Protein AF-A0A1C5UFV9-F1 (afdb_monomer)

Sequence (155 aa):
MTGIWSGSLTLMCLSGLFCSTLGKVVPGIQPVMKYLGAAYVLYLAWQTWRRLPPSDAVQEKKPTWLMGYFLQLVNVKIIIYGLTMFSAYILPYETKAPILFGFAVYLMFLGALGNLIWAFAGNMLKRFYSGHYKLMNGVMALLLVWCSLRIAGLL

Mean predicted aligned error: 9.49 Å

Radius of gyration: 18.54 Å; Cα contacts (8 Å, |Δi|>4): 120; chains: 1; bounding box: 44×43×46 Å

Structure (mmCIF, N/CA/C/O backbone):
data_AF-A0A1C5UFV9-F1
#
_entry.id   AF-A0A1C5UFV9-F1
#
loop_
_atom_site.group_PDB
_atom_site.id
_atom_site.type_symbol
_atom_site.label_atom_id
_atom_site.label_alt_id
_atom_site.label_comp_id
_atom_site.label_asym_id
_atom_site.label_entity_id
_atom_site.label_seq_id
_atom_site.pdbx_PDB_ins_code
_atom_site.Cartn_x
_atom_site.Cartn_y
_atom_site.Cartn_z
_atom_site.occupancy
_atom_site.B_iso_or_equiv
_atom_site.auth_seq_id
_atom_site.auth_comp_id
_atom_site.auth_asym_id
_atom_site.auth_atom_id
_atom_site.pdbx_PDB_model_num
ATOM 1 N N . MET A 1 1 ? 6.138 16.169 2.894 1.00 63.88 1 MET A N 1
ATOM 2 C CA . MET A 1 1 ? 5.847 14.925 3.649 1.00 63.88 1 MET A CA 1
ATOM 3 C C . MET A 1 1 ? 4.649 15.055 4.585 1.00 63.88 1 MET A C 1
ATOM 5 O O . MET A 1 1 ? 3.895 14.101 4.690 1.00 63.88 1 MET A O 1
ATOM 9 N N . THR A 1 2 ? 4.410 16.215 5.198 1.00 73.69 2 THR A N 1
ATOM 10 C CA . THR A 1 2 ? 3.264 16.467 6.096 1.00 73.69 2 THR A CA 1
ATOM 11 C C . THR A 1 2 ? 1.893 16.080 5.517 1.00 73.69 2 THR A C 1
ATOM 13 O O . THR A 1 2 ? 1.090 15.502 6.236 1.00 73.69 2 THR A O 1
ATOM 16 N N . GLY A 1 3 ? 1.648 16.291 4.217 1.00 72.62 3 GLY A N 1
ATOM 17 C CA . GLY A 1 3 ? 0.394 15.875 3.559 1.00 72.62 3 GLY A CA 1
ATOM 18 C C . GLY A 1 3 ? 0.191 14.357 3.485 1.00 72.62 3 GLY A C 1
ATOM 19 O O . GLY A 1 3 ? -0.920 13.864 3.627 1.00 72.62 3 GLY A O 1
ATOM 20 N N . ILE A 1 4 ? 1.277 13.595 3.331 1.00 77.06 4 ILE A N 1
ATOM 21 C CA . ILE A 1 4 ? 1.233 12.124 3.328 1.00 77.06 4 ILE A CA 1
ATOM 22 C C . ILE A 1 4 ? 0.883 11.592 4.720 1.00 77.06 4 ILE A C 1
ATOM 24 O O . ILE A 1 4 ? 0.132 10.625 4.843 1.00 77.06 4 ILE A O 1
ATOM 28 N N . TRP A 1 5 ? 1.419 12.224 5.762 1.00 79.12 5 TRP A N 1
ATOM 29 C CA . TRP A 1 5 ? 1.163 11.841 7.146 1.00 79.12 5 TRP A CA 1
ATOM 30 C C . TRP A 1 5 ? -0.281 12.140 7.536 1.00 79.12 5 TRP A C 1
ATOM 32 O O . TRP A 1 5 ? -0.968 11.249 8.028 1.00 79.12 5 TRP A O 1
ATOM 42 N N . SER A 1 6 ? -0.781 13.340 7.223 1.00 80.62 6 SER A N 1
ATOM 43 C CA . SER A 1 6 ? -2.184 13.676 7.477 1.00 80.62 6 SER A CA 1
ATOM 44 C C . SER A 1 6 ? -3.141 12.774 6.693 1.00 80.62 6 SER A C 1
ATOM 46 O O . SER A 1 6 ? -4.104 12.286 7.272 1.00 80.62 6 SER A O 1
ATOM 48 N N . GLY A 1 7 ? -2.851 12.473 5.421 1.00 77.69 7 GLY A N 1
ATOM 49 C CA . GLY A 1 7 ? -3.681 11.581 4.600 1.00 77.69 7 GLY A CA 1
ATOM 50 C C . GLY A 1 7 ? -3.715 10.146 5.126 1.00 77.69 7 GLY A C 1
ATOM 51 O O . GLY A 1 7 ? -4.785 9.553 5.255 1.00 77.69 7 GLY A O 1
ATOM 52 N N . SER A 1 8 ? -2.552 9.607 5.502 1.00 76.56 8 SER A N 1
ATOM 53 C CA . SER A 1 8 ? -2.447 8.273 6.109 1.00 76.56 8 SER A CA 1
ATOM 54 C C . SER A 1 8 ? -3.192 8.195 7.443 1.00 76.56 8 SER A C 1
ATOM 56 O O . SER A 1 8 ? -3.897 7.220 7.685 1.00 76.56 8 SER A O 1
ATOM 58 N N . LEU A 1 9 ? -3.091 9.226 8.288 1.00 82.38 9 LEU A N 1
ATOM 59 C CA . LEU A 1 9 ? -3.808 9.277 9.562 1.00 82.38 9 LEU A CA 1
ATOM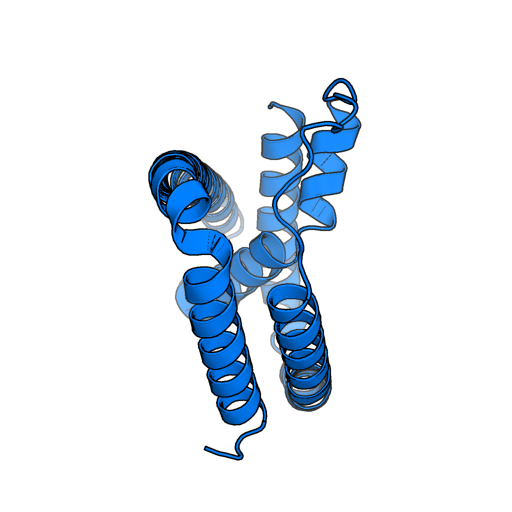 60 C C . LEU A 1 9 ? -5.325 9.317 9.355 1.00 82.38 9 LEU A C 1
ATOM 62 O O . LEU A 1 9 ? -6.047 8.539 9.976 1.00 82.38 9 LEU A O 1
ATOM 66 N N . THR A 1 10 ? -5.811 10.178 8.451 1.00 83.62 10 THR A N 1
ATOM 67 C CA . THR A 1 10 ? -7.239 10.253 8.114 1.00 83.62 10 THR A CA 1
ATOM 68 C C . THR A 1 10 ? -7.760 8.894 7.647 1.00 83.62 10 THR A C 1
ATOM 70 O O . THR A 1 10 ? -8.818 8.465 8.099 1.00 83.62 10 THR A O 1
ATOM 73 N N . LEU A 1 11 ? -7.001 8.179 6.812 1.00 82.12 11 LEU A N 1
ATOM 74 C CA . LEU A 1 11 ? -7.365 6.835 6.358 1.00 82.12 11 LEU A CA 1
ATOM 75 C C . LEU A 1 11 ? -7.410 5.805 7.471 1.00 82.12 11 LEU A C 1
ATOM 77 O O . LEU A 1 11 ? -8.319 4.983 7.471 1.00 82.12 11 LEU A O 1
ATOM 81 N N . MET A 1 12 ? -6.455 5.816 8.402 1.00 83.19 12 MET A N 1
ATOM 82 C CA . MET A 1 12 ? -6.460 4.866 9.516 1.00 83.19 12 MET A CA 1
ATOM 83 C C . MET A 1 12 ? -7.671 5.101 10.426 1.00 83.19 12 MET A C 1
ATOM 85 O O . MET A 1 12 ? -8.359 4.148 10.783 1.00 83.19 12 MET A O 1
ATOM 89 N N . CYS A 1 13 ? -8.002 6.362 10.712 1.00 80.06 13 CYS A N 1
ATOM 90 C CA . CYS A 1 13 ? -9.212 6.708 11.457 1.00 80.06 13 CYS A CA 1
ATOM 91 C C . CYS A 1 13 ? -10.488 6.295 10.706 1.00 80.06 13 CYS A C 1
ATOM 93 O O . CYS A 1 13 ? -11.369 5.668 11.293 1.00 80.06 13 CYS A O 1
ATOM 95 N N . LEU A 1 14 ? -10.575 6.594 9.403 1.00 82.06 14 LEU A N 1
ATOM 96 C CA . LEU A 1 14 ? -11.702 6.184 8.560 1.00 82.06 14 LEU A CA 1
ATOM 97 C C . LEU A 1 14 ? -11.830 4.663 8.496 1.00 82.06 14 LEU A C 1
ATOM 99 O O . LEU A 1 14 ? -12.937 4.159 8.603 1.00 82.06 14 LEU A O 1
ATOM 103 N N . SER A 1 15 ? -10.724 3.929 8.380 1.00 79.12 15 SER A N 1
ATOM 104 C CA . SER A 1 15 ? -10.722 2.463 8.333 1.00 79.12 15 SER A CA 1
ATOM 105 C C . SER A 1 15 ? -11.227 1.863 9.643 1.00 79.12 15 SER A C 1
ATOM 107 O O . SER A 1 15 ? -12.047 0.954 9.610 1.00 79.12 15 SER A O 1
ATOM 109 N N . GLY A 1 16 ? -10.811 2.401 10.794 1.00 75.06 16 GLY A N 1
ATOM 110 C CA . GLY A 1 16 ? -11.316 1.965 12.098 1.00 75.06 16 GLY A CA 1
ATOM 111 C C . GLY A 1 16 ? -12.819 2.220 12.270 1.00 75.06 16 GLY A C 1
ATOM 112 O O . GLY A 1 16 ? -13.557 1.319 12.668 1.00 75.06 16 GLY A O 1
ATOM 113 N N . LEU A 1 17 ? -13.295 3.419 11.907 1.00 77.88 17 LEU A N 1
ATOM 114 C CA . LEU A 1 17 ? -14.722 3.773 11.953 1.00 77.88 17 LEU A CA 1
ATOM 115 C C . LEU A 1 17 ? -15.557 2.936 10.974 1.00 77.88 17 LEU A C 1
ATOM 117 O O . LEU A 1 17 ? -16.627 2.433 11.323 1.00 77.88 17 LEU A O 1
ATOM 121 N N . PHE A 1 18 ? -15.056 2.769 9.752 1.00 76.81 18 PHE A N 1
ATOM 122 C CA . PHE A 1 18 ? -15.706 2.004 8.698 1.00 76.81 18 PHE A CA 1
ATOM 123 C C . PHE A 1 18 ? -15.773 0.522 9.067 1.00 76.81 18 PHE A C 1
ATOM 125 O O . PHE A 1 18 ? -16.846 -0.057 9.018 1.00 76.81 18 PHE A O 1
ATOM 132 N N . CYS A 1 19 ? -14.687 -0.098 9.534 1.00 73.25 19 CYS A N 1
ATOM 133 C CA . CYS A 1 19 ? -14.716 -1.501 9.959 1.00 73.25 19 CYS A CA 1
ATOM 134 C C . CYS A 1 19 ? -15.609 -1.734 11.189 1.00 73.25 19 CYS A C 1
ATOM 136 O O . CYS A 1 19 ? -16.275 -2.766 11.255 1.00 73.25 19 CYS A O 1
ATOM 138 N N . SER A 1 20 ? -15.677 -0.779 12.124 1.00 68.38 20 SER A N 1
ATOM 139 C CA . SER A 1 20 ? -16.570 -0.850 13.292 1.00 68.38 20 SER A CA 1
ATOM 140 C C . SER A 1 20 ? -18.059 -0.815 12.903 1.00 68.38 20 SER A C 1
ATOM 142 O O . SER A 1 20 ? -18.887 -1.477 13.526 1.00 68.38 20 SER A O 1
ATOM 144 N N . THR A 1 21 ? -18.410 -0.098 11.828 1.00 66.94 21 THR A N 1
ATOM 145 C CA . THR A 1 21 ? -19.802 0.073 11.366 1.00 66.94 21 THR A CA 1
ATOM 146 C C . THR A 1 21 ? -20.219 -0.907 10.257 1.00 66.94 21 THR A C 1
ATOM 148 O O . THR A 1 21 ? -21.376 -1.327 10.220 1.00 66.94 21 THR A O 1
ATOM 151 N N . LEU A 1 22 ? -19.296 -1.330 9.383 1.00 58.34 22 LEU A N 1
ATOM 152 C CA . LEU A 1 22 ? -19.557 -2.172 8.202 1.00 58.34 22 LEU A CA 1
ATOM 153 C C . LEU A 1 22 ? -19.203 -3.656 8.343 1.00 58.34 22 LEU A C 1
ATOM 155 O O . LEU A 1 22 ? -19.366 -4.395 7.368 1.00 58.34 22 LEU A O 1
ATOM 159 N N . GLY A 1 23 ? -18.816 -4.143 9.526 1.00 55.84 23 GLY A N 1
ATOM 160 C CA . GLY A 1 23 ? -18.575 -5.579 9.761 1.00 55.84 23 GLY A CA 1
ATOM 161 C C . GLY A 1 23 ? -19.724 -6.509 9.319 1.00 55.84 23 GLY A C 1
ATOM 162 O O . GLY A 1 23 ? -19.507 -7.699 9.119 1.00 55.84 23 GLY A O 1
ATOM 163 N N . LYS A 1 24 ? -20.933 -5.968 9.092 1.00 54.25 24 LYS A N 1
ATOM 164 C CA . LYS A 1 24 ? -22.118 -6.692 8.600 1.00 54.25 24 LYS A CA 1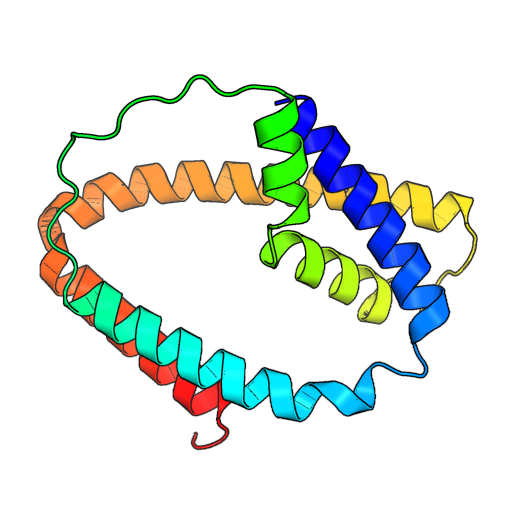
ATOM 165 C C . LYS A 1 24 ? -22.324 -6.682 7.070 1.00 54.25 24 LYS A C 1
ATOM 167 O O . LYS A 1 24 ? -23.130 -7.469 6.591 1.00 54.25 24 LYS A O 1
ATOM 172 N N . VAL A 1 25 ? -21.634 -5.833 6.296 1.00 54.44 25 VAL A N 1
ATOM 173 C CA . VAL A 1 25 ? -21.887 -5.620 4.842 1.00 54.44 25 VAL A CA 1
ATOM 174 C C . VAL A 1 25 ? -20.722 -6.093 3.948 1.00 54.44 25 VAL A C 1
ATOM 176 O O . VAL A 1 25 ? -20.894 -6.337 2.755 1.00 54.44 25 VAL A O 1
ATOM 179 N N . VAL A 1 26 ? -19.541 -6.311 4.531 1.00 53.78 26 VAL A N 1
ATOM 180 C CA . VAL A 1 26 ? -18.309 -6.745 3.842 1.00 53.78 26 VAL A CA 1
ATOM 181 C C . VAL A 1 26 ? -18.417 -8.066 3.045 1.00 53.78 26 VAL A C 1
ATOM 183 O O . VAL A 1 26 ? -17.841 -8.119 1.954 1.00 53.78 26 VAL A O 1
ATOM 186 N N . PRO A 1 27 ? -19.133 -9.126 3.484 1.00 54.88 27 PRO A N 1
ATOM 187 C CA . PRO A 1 27 ? -19.034 -10.422 2.803 1.00 54.88 27 PRO A CA 1
ATOM 188 C C . PRO A 1 27 ? -19.695 -10.473 1.411 1.00 54.88 27 PRO A C 1
ATOM 190 O O . PRO A 1 27 ? -19.429 -11.403 0.656 1.00 54.88 27 PRO A O 1
ATOM 193 N N . GLY A 1 28 ? -20.515 -9.485 1.025 1.00 57.53 28 GLY A N 1
ATOM 194 C CA . GLY A 1 28 ? -21.237 -9.506 -0.257 1.00 57.53 28 GLY A CA 1
ATOM 195 C C . GLY A 1 28 ? -20.416 -9.087 -1.487 1.00 57.53 28 GLY A C 1
ATOM 196 O O . GLY A 1 28 ? -20.673 -9.559 -2.591 1.00 57.53 28 GLY A O 1
ATOM 197 N N . ILE A 1 29 ? -19.413 -8.216 -1.322 1.00 61.28 29 ILE A N 1
ATOM 198 C CA . ILE A 1 29 ? -18.680 -7.585 -2.447 1.00 61.28 29 ILE A CA 1
ATOM 199 C C . ILE A 1 29 ? -17.385 -8.345 -2.796 1.00 61.28 29 ILE A C 1
ATOM 201 O O . ILE A 1 29 ? -16.851 -8.239 -3.905 1.00 61.28 29 ILE A O 1
ATOM 205 N N . GLN A 1 30 ? -16.903 -9.170 -1.865 1.00 63.34 30 GLN A N 1
ATOM 206 C CA . GLN A 1 30 ? -15.655 -9.923 -1.969 1.00 63.34 30 GLN A CA 1
ATOM 207 C C . GLN A 1 30 ? -15.497 -10.751 -3.265 1.00 63.34 30 GLN A C 1
ATOM 209 O O . GLN A 1 30 ? -14.418 -10.680 -3.865 1.00 63.34 30 GLN A O 1
ATOM 214 N N . PRO A 1 31 ? -16.507 -11.500 -3.762 1.00 66.75 31 PRO A N 1
ATOM 215 C CA . PRO A 1 31 ? -16.320 -12.316 -4.963 1.00 66.75 31 PRO A CA 1
ATOM 216 C C . PRO A 1 31 ? -16.190 -11.477 -6.242 1.00 66.75 31 PRO A C 1
ATOM 218 O O . PRO A 1 31 ? -15.396 -11.823 -7.112 1.00 66.75 31 PRO A O 1
ATOM 221 N N . VAL A 1 32 ? -16.893 -10.346 -6.353 1.00 73.94 32 VAL A N 1
ATOM 222 C CA . VAL A 1 32 ? -16.812 -9.472 -7.540 1.00 73.94 32 VAL A CA 1
ATOM 223 C C . VAL A 1 32 ? -15.448 -8.783 -7.610 1.00 73.94 32 VAL A C 1
ATOM 225 O O . VAL A 1 32 ? -14.804 -8.761 -8.661 1.00 73.94 32 VAL A O 1
ATOM 228 N N . MET A 1 33 ? -14.953 -8.288 -6.470 1.00 70.88 33 MET A N 1
ATOM 229 C CA . MET A 1 33 ? -13.620 -7.684 -6.384 1.00 70.88 33 MET A CA 1
ATOM 230 C C . MET A 1 33 ? -12.495 -8.681 -6.677 1.00 70.88 33 MET A C 1
ATOM 232 O O . MET A 1 33 ? -11.477 -8.286 -7.243 1.00 70.88 33 MET A O 1
ATOM 236 N N . LYS A 1 34 ? -12.678 -9.965 -6.339 1.00 73.38 34 LYS A N 1
ATOM 237 C CA . LYS A 1 34 ? -11.705 -11.033 -6.613 1.00 73.38 34 LYS A CA 1
ATOM 238 C C . LYS A 1 34 ? -11.428 -11.168 -8.115 1.00 73.38 34 LYS A C 1
ATOM 240 O O . LYS A 1 34 ? -10.272 -11.093 -8.528 1.00 73.38 34 LYS A O 1
ATOM 245 N N . TYR A 1 35 ? -12.472 -11.296 -8.936 1.00 79.31 35 TYR A N 1
ATOM 246 C CA . TYR A 1 35 ? -12.315 -11.452 -10.388 1.00 79.31 35 TYR A CA 1
ATOM 247 C C . TYR A 1 35 ? -11.833 -10.169 -11.077 1.00 79.31 35 TYR A C 1
ATOM 249 O O . TYR A 1 35 ? -10.945 -10.231 -11.928 1.00 79.31 35 TYR A O 1
ATOM 257 N N . LEU A 1 36 ? -12.345 -9.000 -10.673 1.00 80.69 36 LEU A N 1
ATOM 258 C CA . LEU A 1 36 ? -11.860 -7.714 -11.192 1.00 80.69 36 LEU A CA 1
ATOM 259 C C . LEU A 1 36 ? -10.381 -7.482 -10.853 1.00 80.69 36 LEU A C 1
ATOM 261 O O . LEU A 1 36 ? -9.605 -7.051 -11.707 1.00 80.69 36 LEU A O 1
ATOM 265 N N . GLY A 1 37 ? -9.971 -7.822 -9.629 1.00 78.31 37 GLY A N 1
ATOM 266 C CA . GLY A 1 37 ? -8.578 -7.767 -9.199 1.00 78.31 37 GLY A CA 1
ATOM 267 C C . GLY A 1 37 ? -7.683 -8.699 -10.016 1.00 78.31 37 GLY A C 1
ATOM 268 O O . GLY A 1 37 ? -6.633 -8.269 -10.489 1.00 78.31 37 GLY A O 1
ATOM 269 N N . ALA A 1 38 ? -8.114 -9.942 -10.253 1.00 83.44 38 ALA A N 1
ATOM 270 C CA . ALA A 1 38 ? -7.379 -10.895 -11.088 1.00 83.44 38 ALA A CA 1
ATOM 271 C C . ALA A 1 38 ? -7.180 -10.375 -12.525 1.00 83.44 38 ALA A C 1
ATOM 273 O O . ALA A 1 38 ? -6.058 -10.408 -13.044 1.00 83.44 38 ALA A O 1
ATOM 274 N N . ALA A 1 39 ? -8.233 -9.830 -13.144 1.00 84.44 39 ALA A N 1
ATOM 275 C CA . ALA A 1 39 ? -8.163 -9.244 -14.484 1.00 84.44 39 ALA A CA 1
ATOM 276 C C . ALA A 1 39 ? -7.193 -8.051 -14.544 1.00 84.44 39 ALA A C 1
ATOM 278 O O . ALA A 1 39 ? -6.370 -7.958 -15.456 1.00 84.44 39 ALA A O 1
ATOM 279 N N . TYR A 1 40 ? -7.225 -7.171 -13.539 1.00 82.75 40 TYR A N 1
ATOM 280 C CA . TYR A 1 40 ? -6.298 -6.044 -13.447 1.00 82.75 40 TYR A CA 1
ATOM 281 C C . TYR A 1 40 ? -4.838 -6.494 -13.268 1.00 82.75 40 TYR A C 1
ATOM 283 O O . TYR A 1 40 ? -3.939 -5.954 -13.912 1.00 82.75 40 TYR A O 1
ATOM 291 N N . VAL A 1 41 ? -4.583 -7.517 -12.446 1.00 83.31 41 VAL A N 1
ATOM 292 C CA . VAL A 1 41 ? -3.233 -8.079 -12.260 1.00 83.31 41 VAL A CA 1
ATOM 293 C C . VAL A 1 41 ? -2.708 -8.713 -13.555 1.00 83.31 41 VAL A C 1
ATOM 295 O O . VAL A 1 41 ? -1.534 -8.532 -13.879 1.00 83.31 41 VAL A O 1
ATOM 298 N N . LEU A 1 42 ? -3.560 -9.382 -14.342 1.00 85.94 42 LEU A N 1
ATOM 299 C CA . LEU A 1 42 ? -3.191 -9.886 -15.675 1.00 85.94 42 LEU A CA 1
ATOM 300 C C . LEU A 1 42 ? -2.846 -8.753 -16.642 1.00 85.94 42 LEU A C 1
ATOM 302 O O . LEU A 1 42 ? -1.835 -8.821 -17.343 1.00 85.94 42 LEU A O 1
ATOM 306 N N . TYR A 1 43 ? -3.646 -7.687 -16.646 1.00 85.69 43 TYR A N 1
ATOM 307 C CA . TYR A 1 43 ? -3.349 -6.492 -17.430 1.00 85.69 43 TYR A CA 1
ATOM 308 C C . TYR A 1 43 ? -1.987 -5.885 -17.044 1.00 85.69 43 TYR A C 1
ATOM 310 O O . TYR A 1 43 ? -1.175 -5.570 -17.918 1.00 85.69 43 TYR A O 1
ATOM 318 N N . LEU A 1 44 ? -1.685 -5.793 -15.744 1.00 80.25 44 LEU A N 1
ATOM 319 C CA . LEU A 1 44 ? -0.381 -5.333 -15.259 1.00 80.25 44 LEU A CA 1
ATOM 320 C C . LEU A 1 44 ? 0.764 -6.262 -15.676 1.00 80.25 44 LEU A C 1
ATOM 322 O O . LEU A 1 44 ? 1.845 -5.768 -16.003 1.00 80.25 44 LEU A O 1
ATOM 326 N N . ALA A 1 45 ? 0.551 -7.579 -15.697 1.00 83.81 45 ALA A N 1
ATOM 327 C CA . ALA A 1 45 ? 1.545 -8.538 -16.174 1.00 83.81 45 ALA A CA 1
ATOM 328 C C . ALA A 1 45 ? 1.904 -8.276 -17.645 1.00 83.81 45 ALA A C 1
ATOM 330 O O . ALA A 1 45 ? 3.082 -8.144 -17.984 1.00 83.81 45 ALA A O 1
ATOM 331 N N . TRP A 1 46 ? 0.889 -8.099 -18.496 1.00 83.56 46 TRP A N 1
ATOM 332 C CA . TRP A 1 46 ? 1.069 -7.761 -19.909 1.00 83.56 46 TRP A CA 1
ATOM 333 C C . TRP A 1 46 ? 1.800 -6.429 -20.101 1.00 83.56 46 TRP A C 1
ATOM 335 O O . TRP A 1 46 ? 2.738 -6.324 -20.897 1.00 83.56 46 TRP A O 1
ATOM 345 N N . GLN A 1 47 ? 1.414 -5.404 -19.338 1.00 82.31 47 GLN A N 1
ATOM 346 C CA . GLN A 1 47 ? 2.070 -4.102 -19.395 1.00 82.31 47 GLN A CA 1
ATOM 347 C C . GLN A 1 47 ? 3.531 -4.178 -18.927 1.00 82.31 47 GLN A C 1
ATOM 349 O O . GLN A 1 47 ? 4.391 -3.530 -19.517 1.00 82.31 47 GLN A O 1
ATOM 354 N N . THR A 1 48 ? 3.825 -4.979 -17.898 1.00 82.94 48 THR A N 1
ATOM 355 C CA . THR A 1 48 ? 5.180 -5.168 -17.352 1.00 82.94 48 THR A CA 1
ATOM 356 C C . THR A 1 48 ? 6.084 -5.877 -18.353 1.00 82.94 48 THR A C 1
ATOM 358 O O . THR A 1 48 ? 7.218 -5.451 -18.554 1.00 82.94 48 THR A O 1
ATOM 361 N N . TRP A 1 49 ? 5.567 -6.888 -19.054 1.00 82.00 49 TRP A N 1
ATOM 362 C CA . TRP A 1 49 ? 6.289 -7.570 -20.129 1.00 82.00 49 TRP A CA 1
ATOM 363 C C . TRP A 1 49 ? 6.671 -6.622 -21.276 1.00 82.00 49 TRP A C 1
ATOM 365 O O . TRP A 1 49 ? 7.787 -6.671 -21.788 1.00 82.00 49 TRP A O 1
ATOM 375 N N . ARG A 1 50 ? 5.756 -5.724 -21.667 1.00 79.56 50 ARG A N 1
ATOM 376 C CA . ARG A 1 50 ? 5.958 -4.771 -22.774 1.00 79.56 50 ARG A CA 1
ATOM 377 C C . ARG A 1 50 ? 6.682 -3.482 -22.378 1.00 79.56 50 ARG A C 1
ATOM 379 O O . ARG A 1 50 ? 6.912 -2.644 -23.250 1.00 79.56 50 ARG A O 1
ATOM 386 N N . ARG A 1 51 ? 7.022 -3.278 -21.099 1.00 76.94 51 ARG A N 1
ATOM 387 C CA . ARG A 1 51 ? 7.712 -2.056 -20.659 1.00 76.94 51 ARG A CA 1
ATOM 388 C C . ARG A 1 51 ? 9.123 -1.996 -21.234 1.00 76.94 51 ARG A C 1
ATOM 390 O O . ARG A 1 51 ? 9.944 -2.883 -21.006 1.00 76.94 51 ARG A O 1
ATOM 397 N N . LEU A 1 52 ? 9.399 -0.899 -21.931 1.00 65.75 52 LEU A N 1
ATOM 398 C CA . LEU A 1 52 ? 10.747 -0.490 -22.306 1.00 65.75 52 LEU A CA 1
ATOM 399 C C . LEU A 1 52 ? 11.476 0.101 -21.085 1.00 65.75 52 LEU A C 1
ATOM 401 O O . LEU A 1 52 ? 10.812 0.501 -20.120 1.00 65.75 52 LEU A O 1
ATOM 405 N N . PRO A 1 53 ? 12.824 0.123 -21.092 1.00 63.56 53 PRO A N 1
ATOM 406 C CA . PRO A 1 53 ? 13.598 0.678 -19.991 1.00 63.56 53 PRO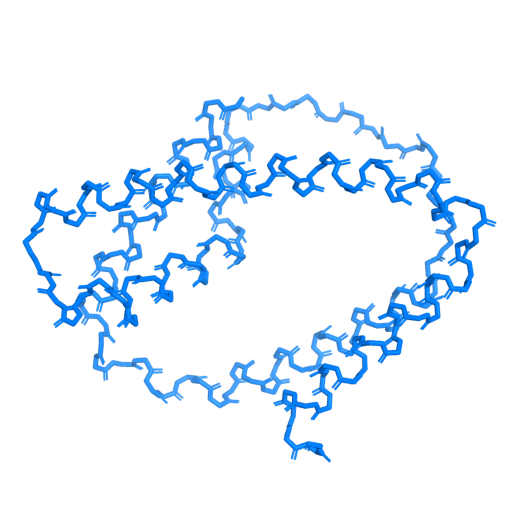 A CA 1
ATOM 407 C C . PRO A 1 53 ? 13.160 2.118 -19.693 1.00 63.56 53 PRO A C 1
ATOM 409 O O . PRO A 1 53 ? 12.751 2.839 -20.609 1.00 63.56 53 PRO A O 1
ATOM 412 N N . PRO A 1 54 ? 13.203 2.531 -18.416 1.00 60.09 54 PRO A N 1
ATOM 413 C CA . PRO A 1 54 ? 12.784 3.867 -18.026 1.00 60.09 54 PRO A CA 1
ATOM 414 C C . PRO A 1 54 ? 13.598 4.907 -18.806 1.00 60.09 54 PRO A C 1
ATOM 416 O O . PRO A 1 54 ? 14.822 4.923 -18.727 1.00 60.09 54 PRO A O 1
ATOM 419 N N . SER A 1 55 ? 12.909 5.744 -19.582 1.00 52.41 55 SER A N 1
ATOM 420 C CA . SER A 1 55 ? 13.483 6.964 -20.147 1.00 52.41 55 SER A CA 1
ATOM 421 C C . SER A 1 55 ? 13.519 8.015 -19.038 1.00 52.41 55 SER A C 1
ATOM 423 O O . SER A 1 55 ? 12.518 8.199 -18.344 1.00 52.41 55 SER A O 1
ATOM 425 N N . ASP A 1 56 ? 14.652 8.697 -18.864 1.00 51.66 56 ASP A N 1
ATOM 426 C CA . ASP A 1 56 ? 14.894 9.687 -17.798 1.00 51.66 56 ASP A CA 1
ATOM 427 C C . ASP A 1 56 ? 14.039 10.970 -17.908 1.00 51.66 56 ASP A C 1
ATOM 429 O O . ASP A 1 56 ? 14.224 11.928 -17.161 1.00 51.66 56 ASP A O 1
ATOM 433 N N . ALA A 1 57 ? 13.053 11.005 -18.805 1.00 46.88 57 ALA A N 1
ATOM 434 C CA . ALA A 1 57 ? 12.122 12.113 -18.956 1.00 46.88 57 ALA A CA 1
ATOM 435 C C . ALA A 1 57 ? 10.945 12.002 -17.970 1.00 46.88 57 ALA A C 1
ATOM 437 O O . ALA A 1 57 ? 9.798 11.783 -18.362 1.00 46.88 57 ALA A O 1
ATOM 438 N N . VAL A 1 58 ? 11.208 12.175 -16.673 1.00 55.94 58 VAL A N 1
ATOM 439 C CA . VAL A 1 58 ? 10.146 12.457 -15.696 1.00 55.94 58 VAL A CA 1
ATOM 440 C C . VAL A 1 58 ? 10.211 13.938 -15.352 1.00 55.94 58 VAL A C 1
ATOM 442 O O . VAL A 1 58 ? 11.146 14.393 -14.704 1.00 55.94 58 VAL A O 1
ATOM 445 N N . GLN A 1 59 ? 9.207 14.705 -15.788 1.00 48.47 59 GLN A N 1
ATOM 446 C CA . GLN A 1 59 ? 9.010 16.064 -15.287 1.00 48.47 59 GLN A CA 1
ATOM 447 C C . GLN A 1 59 ? 8.793 15.999 -13.774 1.00 48.47 59 GLN A C 1
ATOM 449 O O . GLN A 1 59 ? 7.780 15.471 -13.305 1.00 48.47 59 GLN A O 1
ATOM 454 N N . GLU A 1 60 ? 9.735 16.547 -13.010 1.00 53.53 60 GLU A N 1
ATOM 455 C CA . GLU A 1 60 ? 9.599 16.700 -11.567 1.00 53.53 60 GLU A CA 1
ATOM 456 C C . GLU A 1 60 ? 8.488 17.709 -11.251 1.00 53.53 60 GLU A C 1
ATOM 458 O O . GLU A 1 60 ? 8.696 18.919 -11.136 1.00 53.53 60 GLU A O 1
ATOM 463 N N . LYS A 1 61 ? 7.255 17.213 -11.110 1.00 59.62 61 LYS A N 1
ATOM 464 C CA . LYS A 1 61 ? 6.178 17.992 -10.498 1.00 59.62 61 LYS A CA 1
ATOM 465 C C . LYS A 1 61 ? 6.537 18.231 -9.035 1.00 59.62 61 LYS A C 1
ATOM 467 O O . LYS A 1 61 ? 6.684 17.283 -8.265 1.00 59.62 61 LYS A O 1
ATOM 472 N N . LYS A 1 62 ? 6.637 19.506 -8.647 1.00 63.38 62 LYS A N 1
ATOM 473 C CA . LYS A 1 62 ? 6.937 19.905 -7.267 1.00 63.38 62 LYS A CA 1
ATOM 474 C C . LYS A 1 62 ? 5.924 19.266 -6.299 1.00 63.38 62 LYS A C 1
ATOM 476 O O . LYS A 1 62 ? 4.718 19.445 -6.486 1.00 63.38 62 LYS A O 1
ATOM 481 N N . PRO A 1 63 ? 6.372 18.538 -5.263 1.00 67.12 63 PRO A N 1
ATOM 482 C CA . PRO A 1 63 ? 5.472 17.874 -4.329 1.00 67.12 63 PRO A CA 1
ATOM 483 C C . PRO A 1 63 ? 4.782 18.895 -3.412 1.00 67.12 63 PRO A C 1
ATOM 485 O O . PRO A 1 63 ? 5.394 19.453 -2.504 1.00 67.12 63 PRO A O 1
ATOM 488 N N . THR A 1 64 ? 3.486 19.131 -3.626 1.00 82.06 64 THR A N 1
ATOM 489 C CA . THR A 1 64 ? 2.647 19.986 -2.765 1.00 82.06 64 THR A CA 1
ATOM 490 C C . THR A 1 64 ? 2.008 19.181 -1.627 1.00 82.06 64 THR A C 1
ATOM 492 O O . THR A 1 64 ? 1.787 17.975 -1.746 1.00 82.06 64 THR A O 1
ATOM 495 N N . TRP A 1 65 ? 1.652 19.847 -0.521 1.00 79.81 65 TRP A N 1
ATOM 496 C CA . TRP A 1 65 ? 0.935 19.233 0.606 1.00 79.81 65 TRP A CA 1
ATOM 497 C C . TRP A 1 65 ? -0.370 18.537 0.178 1.00 79.81 65 TRP A C 1
ATOM 499 O O . TRP A 1 65 ? -0.545 17.356 0.473 1.00 79.81 65 TRP A O 1
ATOM 509 N N . LEU A 1 66 ? -1.224 19.229 -0.590 1.00 79.56 66 LEU A N 1
ATOM 510 C CA . LEU A 1 66 ? -2.482 18.681 -1.121 1.00 79.56 66 LEU A CA 1
ATOM 511 C C . LEU A 1 66 ? -2.252 17.419 -1.954 1.00 79.56 66 LEU A C 1
ATOM 513 O O . LEU A 1 66 ? -2.971 16.435 -1.806 1.00 79.56 66 LEU A O 1
ATOM 517 N N . MET A 1 67 ? -1.209 17.428 -2.785 1.00 79.88 67 MET A N 1
ATOM 518 C CA . MET A 1 67 ? -0.860 16.284 -3.620 1.00 79.88 67 MET A CA 1
ATOM 519 C C . MET A 1 67 ? -0.522 15.065 -2.758 1.00 79.88 67 MET A C 1
ATOM 521 O O . MET A 1 67 ? -1.027 13.980 -3.013 1.00 79.88 67 MET A O 1
ATOM 525 N N . GLY A 1 68 ? 0.270 15.248 -1.696 1.00 77.94 68 GLY A N 1
ATOM 526 C CA . GLY A 1 68 ? 0.601 14.176 -0.754 1.00 77.94 68 GLY A CA 1
ATOM 527 C C . GLY A 1 68 ? -0.607 13.636 0.019 1.00 77.94 68 GLY A C 1
ATOM 528 O O . GLY A 1 68 ? -0.671 12.436 0.270 1.00 77.94 68 GLY A O 1
ATOM 529 N N . TYR A 1 69 ? -1.559 14.504 0.364 1.00 80.31 69 TYR A N 1
ATOM 530 C CA . TYR A 1 69 ? -2.790 14.125 1.060 1.00 80.31 69 TYR A CA 1
ATOM 531 C C . TYR A 1 69 ? -3.709 13.275 0.178 1.00 80.31 69 TYR A C 1
ATOM 533 O O . TYR A 1 69 ? -4.042 12.143 0.533 1.00 80.31 69 TYR A O 1
ATOM 541 N N . PHE A 1 70 ? -4.047 13.776 -1.012 1.00 81.38 70 PHE A N 1
ATOM 542 C CA . PHE A 1 70 ? -4.892 13.052 -1.962 1.00 81.38 70 PHE A CA 1
ATOM 543 C C . PHE A 1 70 ? -4.233 11.777 -2.485 1.00 81.38 70 PHE A C 1
ATOM 545 O O . PHE A 1 70 ? -4.917 10.771 -2.657 1.00 81.38 70 PHE A O 1
ATOM 552 N N . LEU A 1 71 ? -2.908 11.782 -2.677 1.00 80.38 71 LEU A N 1
ATOM 553 C CA . LEU A 1 71 ? -2.170 10.580 -3.066 1.00 80.38 71 LEU A CA 1
ATOM 554 C C . LEU A 1 71 ? -2.415 9.433 -2.096 1.00 80.38 71 LEU A C 1
ATOM 556 O O . LEU A 1 71 ? -2.598 8.310 -2.552 1.00 80.38 71 LEU A O 1
ATOM 560 N N . GLN A 1 72 ? -2.451 9.703 -0.787 1.00 79.19 72 GLN A N 1
ATOM 561 C CA . GLN A 1 72 ? -2.733 8.641 0.170 1.00 79.19 72 GLN A CA 1
ATOM 562 C C . GLN A 1 72 ? -4.196 8.233 0.179 1.00 79.19 72 GLN A C 1
ATOM 564 O O . GLN A 1 72 ? -4.453 7.035 0.210 1.00 79.19 72 GLN A O 1
A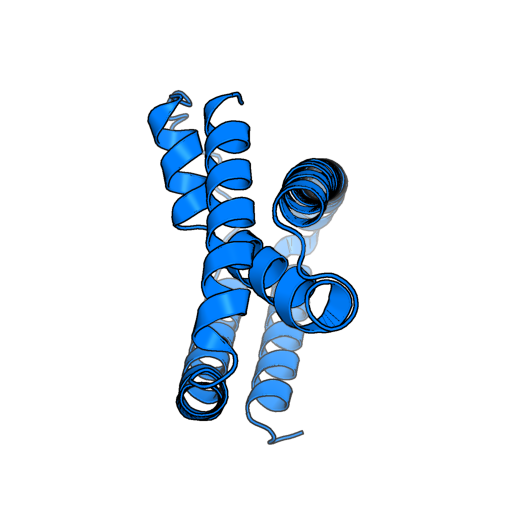TOM 569 N N . LEU A 1 73 ? -5.142 9.170 0.048 1.00 77.81 73 LEU A N 1
ATOM 570 C CA . LEU A 1 73 ? -6.574 8.843 -0.029 1.00 77.81 73 LEU A CA 1
ATOM 571 C C . LEU A 1 73 ? -6.928 7.915 -1.195 1.00 77.81 73 LEU A C 1
ATOM 573 O O . LEU A 1 73 ? -7.821 7.087 -1.060 1.00 77.81 73 LEU A O 1
ATOM 577 N N . VAL A 1 74 ? -6.223 8.023 -2.320 1.00 75.38 74 VAL A N 1
ATOM 578 C CA . VAL A 1 74 ? -6.419 7.149 -3.489 1.00 75.38 74 VAL A CA 1
ATOM 579 C C . VAL A 1 74 ? -5.544 5.885 -3.407 1.00 75.38 74 VAL A C 1
ATOM 581 O O . VAL A 1 74 ? -5.690 4.955 -4.202 1.00 75.38 74 VAL A O 1
ATOM 584 N N . ASN A 1 75 ? -4.630 5.800 -2.435 1.00 80.50 75 ASN A N 1
ATOM 585 C CA . ASN A 1 75 ? -3.701 4.687 -2.301 1.00 80.50 75 ASN A CA 1
ATOM 586 C C . ASN A 1 75 ? -4.389 3.450 -1.715 1.00 80.50 75 ASN A C 1
ATOM 588 O O . ASN A 1 75 ? -4.391 3.215 -0.504 1.00 80.50 75 ASN A O 1
ATOM 592 N N . VAL A 1 76 ? -4.896 2.605 -2.612 1.00 73.12 76 VAL A N 1
ATOM 593 C C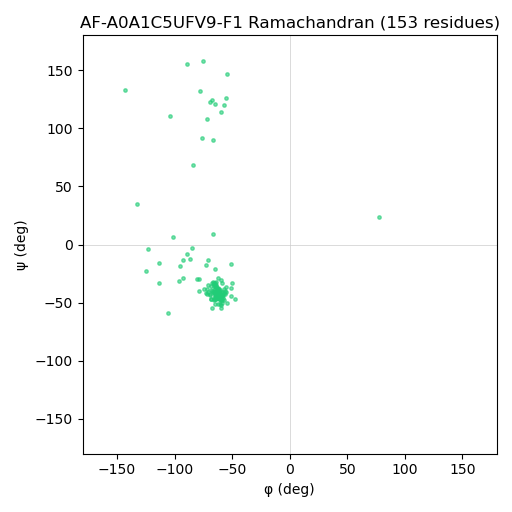A . VAL A 1 76 ? -5.557 1.334 -2.288 1.00 73.12 76 VAL A CA 1
ATOM 594 C C . VAL A 1 76 ? -4.724 0.463 -1.339 1.00 73.12 76 VAL A C 1
ATOM 596 O O . VAL A 1 76 ? -5.291 -0.202 -0.477 1.00 73.12 76 VAL A O 1
ATOM 599 N N . LYS A 1 77 ? -3.384 0.505 -1.417 1.00 78.25 77 LYS A N 1
ATOM 600 C CA . LYS A 1 77 ? -2.507 -0.258 -0.513 1.00 78.25 77 LYS A CA 1
ATOM 601 C C . LYS A 1 77 ? -2.714 0.141 0.949 1.00 78.25 77 LYS A C 1
ATOM 603 O O . LYS A 1 77 ? -2.797 -0.728 1.810 1.00 78.25 77 LYS A O 1
ATOM 608 N N . ILE A 1 78 ? -2.791 1.444 1.225 1.00 79.69 78 ILE A N 1
ATOM 609 C CA . ILE A 1 78 ? -2.965 1.969 2.587 1.00 79.69 78 ILE A CA 1
ATOM 610 C C . ILE A 1 78 ? -4.384 1.704 3.084 1.00 79.69 78 ILE A C 1
ATOM 612 O O . ILE A 1 78 ? -4.552 1.333 4.242 1.00 79.69 78 ILE A O 1
ATOM 616 N N . ILE A 1 79 ? -5.383 1.827 2.205 1.00 80.06 79 ILE A N 1
ATOM 617 C CA . ILE A 1 79 ? -6.781 1.511 2.525 1.00 80.06 79 ILE A CA 1
ATOM 618 C C . ILE A 1 79 ? -6.910 0.040 2.937 1.00 80.06 79 ILE A C 1
ATOM 620 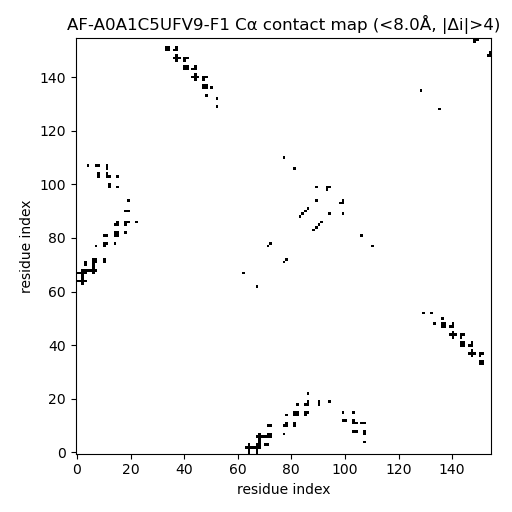O O . ILE A 1 79 ? -7.383 -0.252 4.030 1.00 80.06 79 ILE A O 1
ATOM 624 N N . ILE A 1 80 ? -6.443 -0.892 2.097 1.00 81.38 80 ILE A N 1
ATOM 625 C CA . ILE A 1 80 ? -6.517 -2.334 2.381 1.00 81.38 80 ILE A CA 1
ATOM 626 C C . ILE A 1 80 ? -5.733 -2.681 3.648 1.00 81.38 80 ILE A C 1
ATOM 628 O O . ILE A 1 80 ? -6.210 -3.478 4.453 1.00 81.38 80 ILE A O 1
ATOM 632 N N . TYR A 1 81 ? -4.559 -2.078 3.850 1.00 83.81 81 TYR A N 1
ATOM 633 C CA . TYR A 1 81 ? -3.772 -2.263 5.067 1.00 83.81 81 TYR A CA 1
ATOM 634 C C . TYR A 1 81 ? -4.553 -1.850 6.322 1.00 83.81 81 TYR A C 1
ATOM 636 O O . TYR A 1 81 ? -4.668 -2.648 7.250 1.00 83.81 81 TYR A O 1
ATOM 644 N N . GLY A 1 82 ? -5.137 -0.647 6.327 1.00 83.62 82 GLY A N 1
ATOM 645 C CA . GLY A 1 82 ? -5.947 -0.156 7.442 1.00 83.62 82 GLY A CA 1
ATOM 646 C C . GLY A 1 82 ? -7.152 -1.054 7.705 1.00 83.62 82 GLY A C 1
ATOM 647 O O . GLY A 1 82 ? -7.328 -1.526 8.825 1.00 83.62 82 GLY A O 1
ATOM 648 N N . LEU A 1 83 ? -7.933 -1.357 6.665 1.00 81.69 83 LEU A N 1
ATOM 649 C CA . LEU A 1 83 ? -9.099 -2.235 6.773 1.00 81.69 83 LEU A CA 1
ATOM 650 C C . LEU A 1 83 ? -8.723 -3.608 7.334 1.00 81.69 83 LEU A C 1
ATOM 652 O O . LEU A 1 83 ? -9.354 -4.055 8.280 1.00 81.69 83 LEU A O 1
ATOM 656 N N . THR A 1 84 ? -7.671 -4.242 6.812 1.00 83.12 84 THR A N 1
ATOM 657 C CA . THR A 1 84 ? -7.239 -5.577 7.255 1.00 83.12 84 THR A CA 1
ATOM 658 C C . THR A 1 84 ? -6.783 -5.560 8.711 1.00 83.12 84 THR A C 1
ATOM 660 O O . THR A 1 84 ? -7.195 -6.416 9.490 1.00 83.12 84 THR A O 1
ATOM 663 N N . MET A 1 85 ? -5.968 -4.577 9.110 1.00 84.56 85 MET A N 1
ATOM 664 C CA . MET A 1 85 ? -5.499 -4.472 10.494 1.00 84.56 85 MET A CA 1
ATOM 665 C C . MET A 1 85 ? -6.662 -4.244 11.458 1.00 84.56 85 MET A C 1
ATOM 667 O O . MET A 1 85 ? -6.773 -4.943 12.465 1.00 84.56 85 MET A O 1
ATOM 671 N N . PHE A 1 86 ? -7.571 -3.325 11.128 1.00 82.88 86 PHE A N 1
ATOM 672 C CA . PHE A 1 86 ? -8.720 -3.055 11.982 1.00 82.88 86 PHE A CA 1
ATOM 673 C C . PHE A 1 86 ? -9.712 -4.218 12.020 1.00 82.88 86 PHE A C 1
ATOM 675 O O . PHE A 1 86 ? -10.109 -4.617 13.111 1.00 82.88 86 PHE A O 1
ATOM 682 N N . SER A 1 87 ? -10.082 -4.797 10.875 1.00 78.38 87 SER A N 1
ATOM 683 C CA . SER A 1 87 ? -11.096 -5.852 10.806 1.00 78.38 87 SER A CA 1
ATOM 684 C C . SER A 1 87 ? -10.615 -7.194 11.349 1.00 78.38 87 SER A C 1
ATOM 686 O O . SER A 1 87 ? -11.385 -7.883 12.008 1.00 78.38 87 SER A O 1
ATOM 688 N N . ALA A 1 88 ? -9.374 -7.592 11.049 1.00 79.69 88 ALA A N 1
ATOM 689 C CA . ALA A 1 88 ? -8.879 -8.926 11.382 1.00 79.69 88 ALA A CA 1
ATOM 690 C C . ALA A 1 88 ? -8.151 -8.983 12.731 1.00 79.69 88 ALA A C 1
ATOM 692 O O . ALA A 1 88 ? -8.168 -10.032 13.366 1.00 79.69 88 ALA A O 1
ATOM 693 N N . TYR A 1 89 ? -7.527 -7.883 13.174 1.00 81.12 89 TYR A N 1
ATOM 694 C CA . TYR A 1 89 ? -6.597 -7.921 14.310 1.00 81.12 89 TYR A CA 1
ATOM 695 C C . TYR A 1 89 ? -6.919 -6.965 15.461 1.00 81.12 89 TYR A C 1
ATOM 697 O O . TYR A 1 89 ? -6.462 -7.223 16.567 1.00 81.12 89 TYR A O 1
ATOM 705 N N . ILE A 1 90 ? -7.670 -5.877 15.249 1.00 83.19 90 ILE A N 1
ATOM 706 C CA . ILE A 1 90 ? -7.924 -4.884 16.312 1.00 83.19 90 ILE A CA 1
ATOM 707 C C . ILE A 1 90 ? -9.349 -5.005 16.855 1.00 83.19 90 ILE A C 1
ATOM 709 O O . ILE A 1 90 ? -9.532 -5.278 18.039 1.00 83.19 90 ILE A O 1
ATOM 713 N N . LEU A 1 91 ? -10.362 -4.857 15.996 1.00 80.94 91 LEU A N 1
ATOM 714 C CA . LEU A 1 91 ? -11.775 -4.851 16.399 1.00 80.94 91 LEU A CA 1
ATOM 715 C C . LEU A 1 91 ? -12.267 -6.128 17.104 1.00 80.94 91 LEU A C 1
ATOM 717 O O . LEU A 1 91 ? -13.152 -5.994 17.949 1.00 80.94 91 LEU A O 1
ATOM 721 N N . PRO A 1 92 ? -11.734 -7.341 16.831 1.00 79.38 92 PRO A N 1
ATOM 722 C CA . PRO A 1 92 ? -12.113 -8.533 17.592 1.00 79.38 92 PRO A CA 1
ATOM 723 C C . PRO A 1 92 ? -11.702 -8.490 19.072 1.00 79.38 92 PRO A C 1
ATOM 725 O O . PRO A 1 92 ? -12.279 -9.218 19.875 1.00 79.38 92 PRO A O 1
ATOM 728 N N . TYR A 1 93 ? -10.717 -7.660 19.431 1.00 81.44 93 TYR A N 1
ATOM 729 C CA . TYR A 1 93 ? -10.131 -7.616 20.774 1.00 81.44 93 TYR A CA 1
ATOM 730 C C . TYR A 1 93 ? -10.413 -6.298 21.504 1.00 81.44 93 TYR A C 1
ATOM 732 O O . TYR A 1 93 ? -10.583 -6.304 22.718 1.00 81.44 93 TYR A O 1
ATOM 740 N N . GLU A 1 94 ? -10.496 -5.172 20.788 1.00 78.06 94 GLU A N 1
ATOM 741 C CA . GLU A 1 94 ? -10.676 -3.841 21.373 1.00 78.06 94 GLU A CA 1
ATOM 742 C C . GLU A 1 94 ? -11.581 -2.949 20.511 1.00 78.06 94 GLU A C 1
ATOM 744 O O . GLU A 1 94 ? -11.389 -2.805 19.304 1.00 78.06 94 GLU A O 1
ATOM 749 N N . THR A 1 95 ? -12.547 -2.282 21.147 1.00 78.50 95 THR A N 1
ATOM 750 C CA . THR A 1 95 ? -13.522 -1.397 20.474 1.00 78.50 95 THR A CA 1
ATOM 751 C C . THR A 1 95 ? -13.534 0.031 21.025 1.00 78.50 95 THR A C 1
ATOM 753 O O . THR A 1 95 ? -14.229 0.903 20.498 1.00 78.50 95 THR A O 1
ATOM 756 N N . LYS A 1 96 ? -12.749 0.314 22.073 1.00 84.19 96 LYS A N 1
ATOM 757 C CA . LYS A 1 96 ? -12.711 1.633 22.718 1.00 84.19 96 LYS A CA 1
ATOM 758 C C . LYS A 1 96 ? -12.076 2.673 21.791 1.00 84.19 96 LYS A C 1
ATOM 760 O O . LYS A 1 96 ? -10.907 2.558 21.424 1.00 84.19 96 LYS A O 1
ATOM 765 N N . ALA A 1 97 ? -12.814 3.745 21.502 1.00 78.88 97 ALA A N 1
ATOM 766 C CA . ALA A 1 97 ? -12.385 4.842 20.628 1.00 78.88 97 ALA A CA 1
ATOM 767 C C . ALA A 1 97 ? -10.964 5.402 20.896 1.00 78.88 97 ALA A C 1
ATOM 769 O O . ALA A 1 97 ? -10.207 5.531 19.932 1.00 78.88 97 ALA A O 1
ATOM 770 N N . PRO A 1 98 ? -10.536 5.693 22.146 1.00 84.25 98 PRO A N 1
ATOM 771 C CA . PRO A 1 98 ? -9.182 6.208 22.383 1.00 84.25 98 PRO A CA 1
ATOM 772 C C . PRO A 1 98 ? -8.082 5.180 22.073 1.00 84.25 98 PRO A C 1
ATOM 774 O O . PRO A 1 98 ? -7.012 5.550 21.594 1.00 84.25 98 PRO A O 1
ATOM 777 N N . ILE A 1 99 ? -8.353 3.888 22.283 1.00 83.62 99 ILE A N 1
ATOM 778 C CA . ILE A 1 99 ? -7.410 2.800 21.985 1.00 83.62 99 ILE A CA 1
ATOM 779 C C . ILE A 1 99 ? -7.288 2.613 20.468 1.00 83.62 99 ILE A C 1
ATOM 781 O O . ILE A 1 99 ? -6.180 2.511 19.943 1.00 83.62 99 ILE A O 1
ATOM 785 N N . LEU A 1 100 ? -8.412 2.663 19.742 1.00 84.12 100 LEU A N 1
ATOM 786 C CA . LEU A 1 100 ? -8.429 2.605 18.276 1.00 84.12 100 LEU A CA 1
ATOM 787 C C . LEU A 1 100 ? -7.654 3.766 17.641 1.00 84.12 100 LEU A C 1
ATOM 789 O O . LEU A 1 100 ? -6.931 3.558 16.667 1.00 84.12 100 LEU A O 1
ATOM 793 N N . PHE A 1 101 ? -7.756 4.973 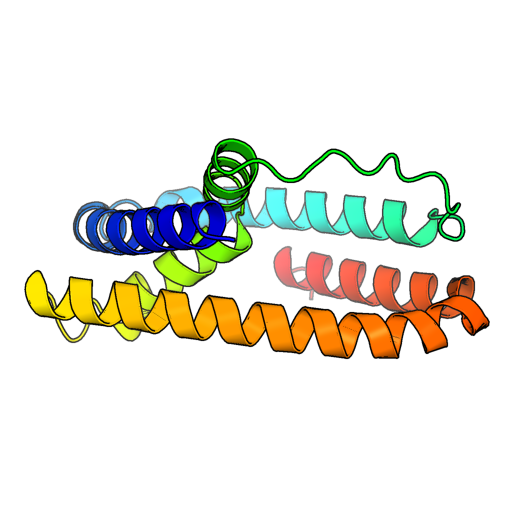18.205 1.00 84.50 101 PHE A N 1
ATOM 794 C CA . PHE A 1 101 ? -6.963 6.117 17.755 1.00 84.50 101 PHE A CA 1
ATOM 795 C C . PHE A 1 101 ? -5.459 5.899 17.983 1.00 84.50 101 PHE A C 1
ATOM 797 O O . PHE A 1 101 ? -4.656 6.169 17.090 1.00 84.50 101 PHE A O 1
ATOM 804 N N . GLY A 1 102 ? -5.071 5.337 19.133 1.00 87.75 102 GLY A N 1
ATOM 805 C CA . GLY A 1 102 ? -3.684 4.942 19.398 1.00 87.75 102 GLY A CA 1
ATOM 806 C C . GLY A 1 102 ? -3.150 3.948 18.361 1.00 87.75 102 GLY A C 1
ATOM 807 O O . GLY A 1 102 ? -2.074 4.158 17.795 1.00 87.75 102 GLY A O 1
ATOM 808 N N . PHE A 1 103 ? -3.934 2.916 18.030 1.00 86.69 103 PHE A N 1
ATOM 809 C CA . PHE A 1 103 ? -3.585 1.974 16.964 1.00 86.69 103 PHE A CA 1
ATOM 810 C C . PHE A 1 103 ? -3.516 2.639 15.585 1.00 86.69 103 PHE A C 1
ATOM 812 O O . PHE A 1 103 ? -2.605 2.337 14.821 1.00 86.69 103 PHE A O 1
ATOM 819 N N . ALA A 1 104 ? -4.410 3.576 15.262 1.00 85.50 104 ALA A N 1
ATOM 820 C CA . ALA A 1 104 ? -4.367 4.309 13.995 1.00 85.50 104 ALA A CA 1
ATOM 821 C C . ALA A 1 104 ? -3.043 5.074 13.817 1.00 85.50 104 ALA A C 1
ATOM 823 O O . ALA A 1 104 ? -2.420 5.007 12.754 1.00 85.50 104 ALA A O 1
ATOM 824 N N . VAL A 1 105 ? -2.580 5.750 14.873 1.00 87.25 105 VAL A N 1
ATOM 825 C CA . VAL A 1 105 ? -1.280 6.436 14.883 1.00 87.25 105 VAL A CA 1
ATOM 826 C C . VAL A 1 105 ? -0.140 5.427 14.736 1.00 87.25 105 VAL A C 1
ATOM 828 O O . VAL A 1 105 ? 0.743 5.618 13.901 1.00 87.25 105 VAL A O 1
ATOM 831 N N . TYR A 1 106 ? -0.174 4.323 15.481 1.00 88.44 106 TYR A N 1
ATOM 832 C CA . TYR A 1 106 ? 0.842 3.272 15.399 1.00 88.44 106 TYR A CA 1
ATOM 833 C C . TYR A 1 106 ? 0.959 2.669 13.987 1.00 88.44 106 TYR A C 1
ATOM 835 O O . TYR A 1 106 ? 2.054 2.583 13.425 1.00 88.44 106 TYR A O 1
ATOM 843 N N . LEU A 1 107 ? -0.172 2.322 13.366 1.00 87.12 107 LEU A N 1
ATOM 844 C CA . LEU A 1 107 ? -0.218 1.770 12.012 1.00 87.12 107 LEU A CA 1
ATOM 845 C C . LEU A 1 107 ? 0.276 2.766 10.961 1.00 87.12 107 LEU A C 1
ATOM 847 O O . LEU A 1 107 ? 0.920 2.347 9.998 1.00 87.12 107 LEU A O 1
ATOM 851 N N . MET A 1 108 ? 0.019 4.064 11.147 1.00 86.56 108 MET A N 1
ATOM 852 C CA . MET A 1 108 ? 0.568 5.117 10.291 1.00 86.56 108 MET A CA 1
ATOM 853 C C . MET A 1 108 ? 2.104 5.115 10.325 1.00 86.56 108 MET A C 1
ATOM 855 O O . MET A 1 108 ? 2.730 5.139 9.263 1.00 86.56 108 MET A O 1
ATOM 859 N N . PHE A 1 109 ? 2.717 5.046 11.513 1.00 86.69 109 PHE A N 1
ATOM 860 C CA . PHE A 1 109 ? 4.177 4.978 11.646 1.00 86.69 109 PHE A CA 1
ATOM 861 C C . PHE A 1 109 ? 4.751 3.714 11.001 1.00 86.69 109 PHE A C 1
ATOM 863 O O . PHE A 1 109 ? 5.702 3.804 10.223 1.00 86.69 109 PHE A O 1
ATOM 870 N N . LEU A 1 110 ? 4.150 2.548 11.251 1.00 87.81 110 LEU A N 1
ATOM 871 C CA . LEU A 1 110 ? 4.580 1.299 10.618 1.00 87.81 110 LEU A CA 1
ATOM 872 C C . LEU A 1 110 ? 4.455 1.345 9.092 1.00 87.81 110 LEU A C 1
ATOM 874 O O . LEU A 1 110 ? 5.372 0.929 8.384 1.00 87.81 110 LEU A O 1
ATOM 878 N N . GLY A 1 111 ? 3.357 1.896 8.570 1.00 84.00 111 GLY A N 1
ATOM 879 C CA . GLY A 1 111 ? 3.162 2.074 7.133 1.00 84.00 111 GLY A CA 1
ATOM 880 C C . GLY A 1 111 ? 4.213 3.001 6.515 1.00 84.00 111 GLY A C 1
ATOM 881 O O . GLY A 1 111 ? 4.723 2.726 5.425 1.00 84.00 111 GLY A O 1
ATOM 882 N N . ALA A 1 112 ? 4.588 4.071 7.222 1.00 83.19 112 ALA A N 1
ATOM 883 C CA . ALA A 1 112 ? 5.656 4.970 6.800 1.00 83.19 112 ALA A CA 1
ATOM 884 C C . ALA A 1 112 ? 7.022 4.264 6.782 1.00 83.19 112 ALA A C 1
ATOM 886 O O . ALA A 1 112 ? 7.727 4.341 5.775 1.00 83.19 112 ALA A O 1
ATOM 887 N N . LEU A 1 113 ? 7.369 3.525 7.841 1.00 86.56 113 LEU A N 1
ATOM 888 C CA . LEU A 1 113 ? 8.611 2.748 7.917 1.00 86.56 113 LEU A CA 1
ATOM 889 C C . LEU A 1 113 ? 8.686 1.689 6.815 1.00 86.56 113 LEU A C 1
ATOM 891 O O . LEU A 1 113 ? 9.694 1.597 6.119 1.00 86.56 113 LEU A O 1
ATOM 895 N N . GLY A 1 114 ? 7.602 0.945 6.590 1.00 85.31 114 GLY A N 1
ATOM 896 C CA . GLY A 1 114 ? 7.523 -0.035 5.511 1.00 85.31 114 GLY A CA 1
ATOM 897 C C . GLY A 1 114 ? 7.742 0.594 4.133 1.00 85.31 114 GLY A C 1
ATOM 898 O O . GLY A 1 114 ? 8.467 0.039 3.310 1.00 85.31 114 GLY A O 1
ATOM 899 N N . ASN A 1 115 ? 7.183 1.783 3.885 1.00 83.69 115 ASN A N 1
ATOM 900 C CA . ASN A 1 115 ? 7.414 2.509 2.634 1.00 83.69 115 ASN A CA 1
ATOM 901 C C . ASN A 1 115 ? 8.855 3.025 2.502 1.00 83.69 115 ASN A C 1
ATOM 903 O O . ASN A 1 115 ? 9.388 3.010 1.395 1.00 83.69 115 ASN A O 1
ATOM 907 N N . LEU A 1 116 ? 9.498 3.447 3.595 1.00 85.06 116 LEU A N 1
ATOM 908 C CA . LEU A 1 116 ? 10.907 3.856 3.584 1.00 85.06 116 LEU A CA 1
ATOM 909 C C . LEU A 1 116 ? 11.832 2.675 3.280 1.00 85.06 116 LEU A C 1
ATOM 911 O O . LEU A 1 116 ? 12.682 2.777 2.398 1.00 85.06 116 LEU A O 1
ATOM 915 N N . ILE A 1 117 ? 11.619 1.541 3.952 1.00 88.06 117 ILE A N 1
ATOM 916 C CA . ILE A 1 117 ? 12.358 0.299 3.697 1.00 88.06 117 ILE A CA 1
ATOM 917 C C . ILE A 1 117 ? 12.164 -0.128 2.240 1.00 88.06 117 ILE A C 1
ATOM 919 O O . ILE A 1 117 ? 13.131 -0.447 1.552 1.00 88.06 117 ILE A O 1
ATOM 923 N N . TRP A 1 118 ? 10.927 -0.069 1.741 1.00 86.69 118 TRP A N 1
ATOM 924 C CA . TRP A 1 118 ? 10.619 -0.398 0.353 1.00 86.69 118 TRP A CA 1
ATOM 925 C C . TRP A 1 118 ? 11.296 0.546 -0.644 1.00 86.69 118 TRP A C 1
ATOM 927 O O . TRP A 1 118 ? 11.828 0.088 -1.651 1.00 86.69 118 TRP A O 1
ATOM 937 N N . ALA A 1 119 ? 11.305 1.855 -0.382 1.00 83.19 119 ALA A N 1
ATOM 938 C CA . ALA A 1 119 ? 11.972 2.831 -1.239 1.00 83.19 119 ALA A CA 1
ATOM 939 C C . ALA A 1 119 ? 13.490 2.599 -1.282 1.00 83.19 119 ALA A C 1
ATOM 941 O O . ALA A 1 119 ? 14.093 2.641 -2.355 1.00 83.19 119 ALA A O 1
ATOM 942 N N . PHE A 1 120 ? 14.095 2.292 -0.132 1.00 85.31 120 PHE A N 1
ATOM 943 C CA . PHE A 1 120 ? 15.517 1.978 -0.036 1.00 85.31 120 PHE A CA 1
ATOM 944 C C . PHE A 1 120 ? 15.865 0.682 -0.782 1.00 85.31 120 PHE A C 1
ATOM 946 O O . PHE A 1 120 ? 16.731 0.683 -1.659 1.00 85.31 120 PHE A O 1
ATOM 953 N N . ALA A 1 121 ? 15.132 -0.401 -0.511 1.00 86.50 121 ALA A N 1
ATOM 954 C CA . ALA A 1 121 ? 15.297 -1.678 -1.200 1.00 86.50 121 ALA A CA 1
ATOM 955 C C . ALA A 1 121 ? 15.062 -1.543 -2.713 1.00 86.50 121 ALA A C 1
ATOM 957 O O . ALA A 1 121 ? 15.825 -2.077 -3.516 1.00 86.50 121 ALA A O 1
ATOM 958 N N . GLY A 1 122 ? 14.051 -0.770 -3.115 1.00 84.75 122 GLY A N 1
ATOM 959 C CA . GLY A 1 122 ? 13.747 -0.474 -4.511 1.00 84.75 122 GLY A CA 1
ATOM 960 C C . GLY A 1 122 ? 14.875 0.276 -5.216 1.00 84.75 122 GLY A C 1
ATOM 961 O O . GLY A 1 122 ? 15.164 -0.024 -6.370 1.00 84.75 122 GLY A O 1
ATOM 962 N N . ASN A 1 123 ? 15.562 1.197 -4.534 1.00 83.56 123 ASN A N 1
ATOM 963 C CA . ASN A 1 123 ? 16.716 1.892 -5.104 1.00 83.56 123 ASN A CA 1
ATOM 964 C C . ASN A 1 123 ? 17.907 0.944 -5.328 1.00 83.56 123 ASN A C 1
ATOM 966 O O . ASN A 1 123 ? 18.557 0.997 -6.372 1.00 83.56 123 ASN A O 1
ATOM 970 N N . MET A 1 124 ? 18.153 0.024 -4.389 1.00 84.69 124 MET A N 1
ATOM 971 C CA . MET A 1 124 ? 19.164 -1.024 -4.571 1.00 84.69 124 MET A CA 1
ATOM 972 C C . MET A 1 124 ? 18.797 -1.956 -5.733 1.00 84.69 124 MET A C 1
ATOM 974 O O . MET A 1 124 ? 19.630 -2.229 -6.597 1.00 84.69 124 MET A O 1
ATOM 978 N N . LEU A 1 125 ? 17.534 -2.387 -5.803 1.00 83.19 125 LEU A N 1
ATOM 979 C CA . LEU A 1 125 ? 17.049 -3.277 -6.853 1.00 83.19 125 LEU A CA 1
ATOM 980 C C . LEU A 1 125 ? 17.029 -2.593 -8.225 1.00 83.19 125 LEU A C 1
ATOM 982 O O . LEU A 1 125 ? 17.319 -3.243 -9.223 1.00 83.19 125 LEU A O 1
ATOM 986 N N . LYS A 1 126 ? 16.771 -1.279 -8.292 1.00 79.44 126 LYS A N 1
ATOM 987 C CA . LYS A 1 126 ? 16.817 -0.486 -9.533 1.00 79.44 126 LYS A CA 1
ATOM 988 C C . LYS A 1 126 ? 18.178 -0.599 -10.220 1.00 79.44 126 LYS A C 1
ATOM 990 O O . LYS A 1 126 ? 18.226 -0.735 -11.440 1.00 79.44 126 LYS A O 1
ATOM 995 N N . ARG A 1 127 ? 19.269 -0.593 -9.443 1.00 76.50 127 ARG A N 1
ATOM 996 C CA . ARG A 1 127 ? 20.642 -0.735 -9.956 1.00 76.50 127 ARG A CA 1
ATOM 997 C C . ARG A 1 127 ? 20.899 -2.110 -10.578 1.00 76.50 127 ARG A C 1
ATOM 999 O O . ARG A 1 127 ? 21.656 -2.213 -11.533 1.00 76.50 127 ARG A O 1
ATOM 1006 N N . PHE A 1 128 ? 20.266 -3.156 -10.051 1.00 76.19 128 PHE A N 1
ATOM 1007 C CA . PHE A 1 128 ? 20.331 -4.504 -10.621 1.00 76.19 128 PHE A CA 1
ATOM 1008 C C . PHE A 1 128 ? 19.393 -4.658 -11.831 1.00 76.19 128 PHE A C 1
ATOM 1010 O O . PHE A 1 128 ? 19.762 -5.236 -12.855 1.00 76.19 128 PHE A O 1
ATOM 1017 N N . TYR A 1 129 ? 18.195 -4.080 -11.734 1.00 78.19 129 TYR A N 1
ATOM 1018 C CA . TYR A 1 129 ? 17.161 -4.104 -12.762 1.00 78.19 129 TYR A CA 1
ATOM 1019 C C . TYR A 1 129 ? 17.615 -3.424 -14.060 1.00 78.19 129 TYR A C 1
ATOM 1021 O O . TYR A 1 129 ? 17.328 -3.939 -15.138 1.00 78.19 129 TYR A O 1
ATOM 1029 N N . SER A 1 130 ? 18.363 -2.315 -13.991 1.00 73.44 130 SER A N 1
ATOM 1030 C CA . SER A 1 130 ? 18.867 -1.627 -15.190 1.00 73.44 130 SER A CA 1
ATOM 1031 C C . SER A 1 130 ? 19.810 -2.492 -16.035 1.00 73.44 130 SER A C 1
ATOM 1033 O O . SER A 1 130 ? 19.827 -2.341 -17.254 1.00 73.44 130 SER A O 1
ATOM 1035 N N . GLY A 1 131 ? 20.542 -3.431 -15.423 1.00 77.25 131 GLY A N 1
ATOM 1036 C CA . GLY A 1 131 ? 21.435 -4.354 -16.132 1.00 77.25 131 GLY A CA 1
ATOM 1037 C C . GLY A 1 131 ? 20.724 -5.532 -16.812 1.00 77.25 131 GLY A C 1
ATOM 1038 O O . GLY A 1 131 ? 21.180 -6.000 -17.850 1.00 77.25 131 GLY A O 1
ATOM 1039 N N . HIS A 1 132 ? 19.589 -5.994 -16.272 1.00 82.69 132 HIS A N 1
ATOM 1040 C CA . HIS A 1 132 ? 18.898 -7.214 -16.727 1.00 82.69 132 HIS A CA 1
ATOM 1041 C C . HIS A 1 132 ? 17.385 -7.017 -16.935 1.00 82.69 132 HIS A C 1
ATOM 1043 O O . HIS A 1 132 ? 16.587 -7.925 -16.688 1.00 82.69 132 HIS A O 1
ATOM 1049 N N . TYR A 1 133 ? 16.968 -5.833 -17.396 1.00 79.25 133 TYR A N 1
ATOM 1050 C CA . TYR A 1 133 ? 15.556 -5.423 -17.418 1.00 79.25 133 TYR A CA 1
ATOM 1051 C C . TYR A 1 133 ? 14.624 -6.402 -18.155 1.00 79.25 133 TYR A C 1
ATOM 1053 O O . TYR A 1 133 ? 13.508 -6.631 -17.699 1.00 79.25 133 TYR A O 1
ATOM 1061 N N . LYS A 1 134 ? 15.071 -7.026 -19.259 1.00 79.69 134 LYS A N 1
ATOM 1062 C CA . LYS A 1 134 ? 14.262 -8.001 -20.019 1.00 79.69 134 LYS A CA 1
ATOM 1063 C C . LYS A 1 134 ? 13.955 -9.253 -19.199 1.00 79.69 134 LYS A C 1
ATOM 1065 O O . LYS A 1 134 ? 12.811 -9.698 -19.166 1.00 79.69 134 LYS A O 1
ATOM 1070 N N . LEU A 1 135 ? 14.967 -9.797 -18.521 1.00 83.94 135 LEU A N 1
ATOM 1071 C CA . LEU A 1 135 ? 14.822 -10.991 -17.690 1.00 83.94 135 LEU A CA 1
ATOM 1072 C C . LEU A 1 135 ? 13.982 -10.678 -16.447 1.00 83.94 135 LEU A C 1
ATOM 1074 O O . LEU A 1 135 ? 13.066 -11.428 -16.122 1.00 83.94 135 LEU A O 1
ATOM 1078 N N . MET A 1 136 ? 14.220 -9.529 -15.807 1.00 83.38 136 MET A N 1
ATOM 1079 C CA . MET A 1 136 ? 13.425 -9.080 -14.660 1.00 83.38 136 MET A CA 1
ATOM 1080 C C . MET A 1 136 ? 11.955 -8.843 -15.027 1.00 83.38 136 MET A C 1
ATOM 1082 O O . MET A 1 136 ? 11.076 -9.310 -14.308 1.00 83.38 136 MET A O 1
ATOM 1086 N N . ASN A 1 137 ? 11.665 -8.190 -16.159 1.00 84.94 137 ASN A N 1
ATOM 1087 C CA . ASN A 1 137 ? 10.290 -8.013 -16.640 1.00 84.94 137 ASN A CA 1
ATOM 1088 C C . ASN A 1 137 ? 9.608 -9.345 -16.931 1.00 84.94 137 ASN A C 1
ATOM 1090 O O . ASN A 1 137 ? 8.431 -9.499 -16.609 1.00 84.94 137 ASN A O 1
ATOM 1094 N N . GLY A 1 138 ? 10.347 -10.314 -17.478 1.00 86.38 138 GLY A N 1
ATOM 1095 C CA . GLY A 1 138 ? 9.833 -11.658 -17.701 1.00 86.38 138 GLY A CA 1
ATOM 1096 C C . GLY A 1 138 ? 9.450 -12.361 -16.401 1.00 86.38 138 GLY A C 1
ATOM 1097 O O . GLY A 1 138 ? 8.316 -12.812 -16.259 1.00 86.38 138 GLY A O 1
ATOM 1098 N N . VAL A 1 139 ? 10.356 -12.381 -15.420 1.00 88.00 139 VAL A N 1
ATOM 1099 C CA . VAL A 1 139 ? 10.099 -12.988 -14.104 1.00 88.00 139 VAL A CA 1
ATOM 1100 C C . VAL A 1 139 ? 8.942 -12.285 -13.386 1.00 88.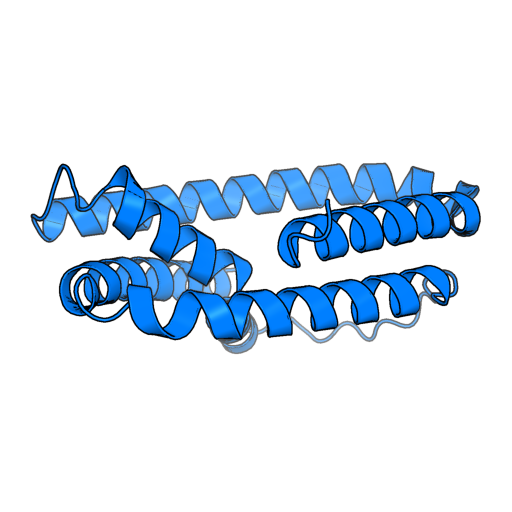00 139 VAL A C 1
ATOM 1102 O O . VAL A 1 139 ? 8.041 -12.951 -12.885 1.00 88.00 139 VAL A O 1
ATOM 1105 N N . MET A 1 140 ? 8.910 -10.948 -13.371 1.00 86.44 140 MET A N 1
ATOM 1106 C CA . MET A 1 140 ? 7.832 -10.186 -12.727 1.00 86.44 140 MET A CA 1
ATOM 1107 C C . MET A 1 140 ? 6.476 -10.428 -13.398 1.00 86.44 140 MET A C 1
ATOM 1109 O O . MET A 1 140 ? 5.479 -10.599 -12.700 1.00 86.44 140 MET A O 1
ATOM 1113 N N . ALA A 1 141 ? 6.425 -10.486 -14.731 1.00 87.62 141 ALA A N 1
ATOM 1114 C CA . ALA A 1 141 ? 5.197 -10.798 -15.455 1.00 87.62 141 ALA A CA 1
ATOM 1115 C C . ALA A 1 141 ? 4.706 -12.221 -15.149 1.00 87.62 141 ALA A C 1
ATOM 1117 O O . ALA A 1 141 ? 3.525 -12.398 -14.866 1.00 87.62 141 ALA A O 1
ATOM 1118 N N . LEU A 1 142 ? 5.600 -13.217 -15.126 1.00 89.81 142 LEU A N 1
ATOM 1119 C CA . LEU A 1 142 ? 5.246 -14.598 -14.775 1.00 89.81 142 LEU A CA 1
ATOM 1120 C C . LEU A 1 142 ? 4.709 -14.708 -13.344 1.00 89.81 142 LEU A C 1
ATOM 1122 O O . LEU A 1 142 ? 3.688 -15.355 -13.123 1.00 89.81 142 LEU A O 1
ATOM 1126 N N . LEU A 1 143 ? 5.340 -14.026 -12.384 1.00 89.62 143 LEU A N 1
ATOM 1127 C CA . LEU A 1 143 ? 4.859 -13.974 -11.002 1.00 89.62 143 LEU A CA 1
ATOM 1128 C C . LEU A 1 143 ? 3.481 -13.303 -10.897 1.00 89.62 143 LEU A C 1
ATOM 1130 O O . LEU A 1 143 ? 2.632 -13.775 -10.144 1.00 89.62 143 LEU A O 1
ATOM 1134 N N . LEU A 1 144 ? 3.227 -12.233 -11.660 1.00 87.44 144 LEU A N 1
ATOM 1135 C CA . LEU A 1 144 ? 1.915 -11.578 -11.699 1.00 87.44 144 LEU A CA 1
ATOM 1136 C C . LEU A 1 144 ? 0.841 -12.486 -12.311 1.00 87.44 144 LEU A C 1
ATOM 1138 O O . LEU A 1 144 ? -0.262 -12.557 -11.770 1.00 87.44 144 LEU A O 1
ATOM 1142 N N . VAL A 1 145 ? 1.158 -13.214 -13.387 1.00 89.06 145 VAL A N 1
ATOM 1143 C CA . VAL A 1 145 ? 0.254 -14.224 -13.963 1.00 89.06 145 VAL A CA 1
ATOM 1144 C C . VAL A 1 145 ? -0.050 -15.304 -12.928 1.00 89.06 145 VAL A C 1
ATOM 1146 O O . VAL A 1 145 ? -1.217 -15.600 -12.691 1.00 89.06 145 VAL A O 1
ATOM 1149 N N . TRP A 1 146 ? 0.973 -15.833 -12.252 1.00 90.19 146 TRP A N 1
ATOM 1150 C CA . TRP A 1 146 ? 0.800 -16.851 -11.216 1.00 90.19 146 TRP A CA 1
ATOM 1151 C C . TRP A 1 146 ? -0.082 -16.361 -10.059 1.00 90.19 146 TRP A C 1
ATOM 1153 O O . TRP A 1 146 ? -1.032 -17.041 -9.669 1.00 90.19 146 TRP A O 1
ATOM 1163 N N . CYS A 1 147 ? 0.152 -15.139 -9.569 1.00 86.62 147 CYS A N 1
ATOM 1164 C CA . CYS A 1 147 ? -0.707 -14.502 -8.572 1.00 86.62 147 CYS A CA 1
ATOM 1165 C C . CYS A 1 147 ? -2.146 -14.340 -9.067 1.00 86.62 147 CYS A C 1
ATOM 1167 O O . CYS A 1 147 ? -3.074 -14.624 -8.318 1.00 86.62 147 CYS A O 1
ATOM 1169 N N . SER A 1 148 ? -2.351 -13.900 -10.310 1.00 86.56 148 SER A N 1
ATOM 1170 C CA . SER A 1 148 ? -3.698 -13.731 -10.855 1.00 86.56 148 SER A CA 1
ATOM 1171 C C . SER A 1 148 ? -4.446 -15.058 -10.975 1.00 86.56 148 SER A C 1
ATOM 1173 O O . SER A 1 148 ? -5.600 -15.136 -10.565 1.00 86.56 148 SER A O 1
ATOM 1175 N N . LEU A 1 149 ? -3.787 -16.122 -11.443 1.00 87.44 149 LEU A N 1
ATOM 1176 C CA . LEU A 1 149 ? -4.384 -17.459 -11.527 1.00 87.44 149 LEU A CA 1
ATOM 1177 C C . LEU A 1 149 ? -4.791 -17.987 -10.145 1.00 87.44 149 LEU A C 1
ATOM 1179 O O . LEU A 1 149 ? -5.897 -18.505 -9.985 1.00 87.44 149 LEU A O 1
ATOM 1183 N N . ARG A 1 150 ? -3.945 -17.766 -9.131 1.00 87.12 150 ARG A N 1
ATOM 1184 C CA . ARG A 1 150 ? -4.251 -18.099 -7.733 1.00 87.12 150 ARG A CA 1
ATOM 1185 C C . ARG A 1 150 ? -5.413 -17.265 -7.185 1.00 87.12 150 ARG A C 1
ATOM 1187 O O . ARG A 1 150 ? -6.284 -17.784 -6.493 1.00 87.12 150 ARG A O 1
ATOM 1194 N N . ILE A 1 151 ? -5.467 -15.970 -7.512 1.00 81.81 151 ILE A N 1
ATOM 1195 C CA . ILE A 1 151 ? -6.599 -15.103 -7.152 1.00 81.81 151 ILE A CA 1
ATOM 1196 C C . ILE A 1 151 ? -7.864 -15.555 -7.879 1.00 81.81 151 ILE A C 1
ATOM 1198 O O . ILE A 1 151 ? -8.923 -15.495 -7.280 1.00 81.81 151 ILE A O 1
ATOM 1202 N N . ALA A 1 152 ? -7.801 -16.038 -9.117 1.00 81.75 152 ALA A N 1
ATOM 1203 C CA . ALA 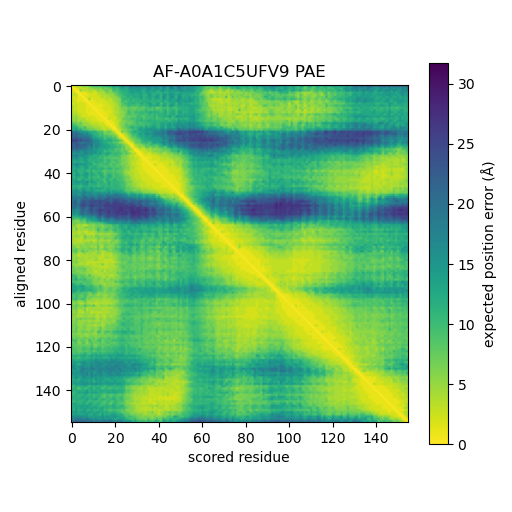A 1 152 ? -8.962 -16.556 -9.840 1.00 81.75 152 ALA A CA 1
ATOM 1204 C C . ALA A 1 152 ? -9.437 -17.926 -9.313 1.00 81.75 152 ALA A C 1
ATOM 1206 O O . ALA A 1 152 ? -10.584 -18.296 -9.548 1.00 81.75 152 ALA A O 1
ATOM 1207 N N . GLY A 1 153 ? -8.601 -18.645 -8.554 1.00 79.25 153 GLY A N 1
ATOM 1208 C CA . GLY A 1 153 ? -8.887 -19.998 -8.065 1.00 79.25 153 GLY A CA 1
ATOM 1209 C C . GLY A 1 153 ? -8.710 -21.081 -9.132 1.00 79.25 153 GLY A C 1
ATOM 1210 O O . GLY A 1 153 ? -9.334 -22.132 -9.035 1.00 79.25 153 GLY A O 1
ATOM 1211 N N . LEU A 1 154 ? -7.901 -20.806 -10.160 1.00 74.88 154 LEU A N 1
ATOM 1212 C CA . LEU A 1 154 ? -7.538 -21.760 -11.216 1.00 74.88 154 LEU A CA 1
ATOM 1213 C C . LEU A 1 154 ? -6.314 -22.622 -10.831 1.00 74.88 154 LEU A C 1
ATOM 1215 O O . LEU A 1 154 ? -6.022 -23.601 -11.513 1.00 74.88 154 LEU A O 1
ATOM 1219 N N . LEU A 1 155 ? -5.617 -22.235 -9.754 1.00 67.44 155 LEU A N 1
ATOM 1220 C CA . LEU A 1 155 ? -4.479 -22.883 -9.089 1.00 67.44 155 LEU A CA 1
ATOM 1221 C C . LEU A 1 155 ? -4.678 -22.782 -7.574 1.00 67.44 155 LEU A C 1
ATOM 1223 O O . LEU A 1 155 ? -4.352 -23.762 -6.875 1.00 67.44 155 LEU A O 1
#

Secondary structure (DSSP, 8-state):
-HHHHHHHHHHHHHHHHHHHHHTTTGGGTHHHHHHHHHHHHHHHHHHHHTPPPPPS--------HHHHHHHHHT-HHHHHHHHHIIIIIITTT---HHHHHHHHHHHHHHHHHHHHHHHHHHHHHHHHHTTSHHHHHHHHHHHHHHHHHHHHT--

Foldseek 3Di:
DQLLLVLLLVLLLVLLVCLVVCVPPPPPCVVVCLLVVLVVLLVVLVVLLPDDPDDPPDDPDPDDSPNSNVVSVPPVVSNVQSNCCNNPPNVVVDNDPVVSSVVSSVSSVVVVVVVVVVVVVVVVVSVVCVVVVNVVSVVSSVVSNVVSCVSVVVD

Nearest PDB structures (foldseek):
  6i1r-assembly1_B  TM=2.462E-01  e=2.360E+00  Zea mays
  6xbo-assembly1_A  TM=1.999E-01  e=2.481E+00  Mus musculus

Solvent-accessible surface area (backbone atoms only — not comparable to full-atom values): 8424 Å² total; per-residue (Å²): 110,70,22,38,53,53,22,40,40,52,47,25,51,48,23,45,56,45,41,73,72,40,75,85,61,58,84,75,53,53,69,63,51,37,52,55,48,21,54,52,36,40,52,48,16,54,52,42,55,69,56,70,80,86,68,89,84,67,84,83,71,80,90,45,52,68,56,34,21,52,53,37,71,70,30,61,69,59,52,53,50,31,37,49,47,28,58,74,67,36,54,84,78,51,81,55,66,74,59,52,50,52,48,22,55,51,51,39,53,51,53,49,50,52,50,51,53,48,53,53,52,47,56,59,46,48,68,56,40,73,78,42,47,71,62,49,25,47,53,53,19,52,51,30,42,53,50,18,38,48,56,63,64,80,104

pLDDT: mean 78.07, std 9.68, range [46.88, 90.19]